Protein AF-A0AAD8WPD5-F1 (afdb_monomer)

pLDDT: mean 70.39, std 19.29, range [33.0, 92.38]

Nearest PDB structures (foldseek):
  6nu3-assembly1_A2  TM=3.431E-01  e=9.861E+00  Homo sapiens

Organism: Lolium multiflorum (NCBI:txid4521)

Secondary structure (DSSP, 8-state):
---PPPPPP----PPPPP--------SS-----TTS----S--TTSPPHHHHHHHHHHHHTT--PPP-S-HHHHHHHHHHHHHHHHHHHHHHHHHHHHHHHHHHHHH-PPP---GGGGGGGGGHHHHHHHHHSHHHHHHHHHHHHHHHH--S-----THHHHHHS-TT----

Structure (mmCIF, N/CA/C/O backbone):
data_AF-A0AAD8WPD5-F1
#
_entry.id   AF-A0AAD8WPD5-F1
#
loop_
_atom_site.group_PDB
_atom_site.id
_atom_site.type_symbol
_atom_site.label_atom_id
_atom_site.label_alt_id
_atom_site.label_comp_id
_atom_site.label_asym_id
_atom_site.label_entity_id
_atom_site.label_seq_id
_atom_site.pdbx_PDB_ins_code
_atom_site.Cartn_x
_atom_site.Cartn_y
_atom_site.Cartn_z
_atom_site.occupancy
_atom_site.B_iso_or_equiv
_atom_site.auth_seq_id
_atom_site.auth_comp_id
_atom_site.auth_asym_id
_atom_site.auth_atom_id
_atom_site.pdbx_PDB_model_num
ATOM 1 N N . MET A 1 1 ? -10.113 66.574 59.798 1.00 42.88 1 MET A N 1
ATOM 2 C CA . MET A 1 1 ? -9.757 66.533 58.365 1.00 42.88 1 MET A CA 1
ATOM 3 C C . MET A 1 1 ? -9.192 65.153 58.081 1.00 42.88 1 MET A C 1
ATOM 5 O O . MET A 1 1 ? -8.071 64.868 58.474 1.00 42.88 1 MET A O 1
ATOM 9 N N . VAL A 1 2 ? -10.027 64.256 57.555 1.00 46.50 2 VAL A N 1
ATOM 10 C CA . VAL A 1 2 ? -9.640 62.871 57.251 1.00 46.50 2 VAL A CA 1
ATOM 11 C C . VAL A 1 2 ? -8.909 62.904 55.913 1.00 46.50 2 VAL A C 1
ATOM 13 O O . VAL A 1 2 ? -9.495 63.306 54.915 1.00 46.50 2 VAL A O 1
ATOM 16 N N . MET A 1 3 ? -7.619 62.570 55.911 1.00 45.56 3 MET A N 1
ATOM 17 C CA . MET A 1 3 ? -6.831 62.484 54.683 1.00 45.56 3 MET A CA 1
ATOM 18 C C . MET A 1 3 ? -7.237 61.219 53.922 1.00 45.56 3 MET A C 1
ATOM 20 O O . MET A 1 3 ? -7.009 60.106 54.401 1.00 45.56 3 MET A O 1
ATOM 24 N N . GLU A 1 4 ? -7.857 61.390 52.755 1.00 53.31 4 GLU A N 1
ATOM 25 C CA . GLU A 1 4 ? -8.074 60.308 51.797 1.00 53.31 4 GLU A CA 1
ATOM 26 C C . GLU A 1 4 ? -6.720 59.761 51.335 1.00 53.31 4 GLU A C 1
ATOM 28 O O . GLU A 1 4 ? -5.868 60.484 50.816 1.00 53.31 4 GLU A O 1
ATOM 33 N N . LYS A 1 5 ? -6.509 58.462 51.555 1.00 57.09 5 LYS A N 1
ATOM 34 C CA . LYS A 1 5 ? -5.372 57.728 50.996 1.00 57.09 5 LYS A CA 1
ATOM 35 C C . LYS A 1 5 ? -5.563 57.610 49.476 1.00 57.09 5 LYS A C 1
ATOM 37 O O . LYS A 1 5 ? -6.640 57.183 49.060 1.00 57.09 5 LYS A O 1
ATOM 42 N N . PRO A 1 6 ? -4.550 57.904 48.643 1.00 53.97 6 PRO A N 1
ATOM 43 C CA . PRO A 1 6 ? -4.656 57.671 47.210 1.00 53.97 6 PRO A CA 1
ATOM 44 C C . PRO A 1 6 ? -4.665 56.166 46.908 1.00 53.97 6 PRO A C 1
ATOM 46 O O . PRO A 1 6 ? -3.885 55.395 47.472 1.00 53.97 6 PRO A O 1
ATOM 49 N N . ALA A 1 7 ? -5.567 55.757 46.016 1.00 56.47 7 ALA A N 1
ATOM 50 C CA . ALA A 1 7 ? -5.690 54.389 45.531 1.00 56.47 7 ALA A CA 1
ATOM 51 C C . ALA A 1 7 ? -4.426 53.956 44.766 1.00 56.47 7 ALA A C 1
ATOM 53 O O . ALA A 1 7 ? -3.930 54.678 43.899 1.00 56.47 7 ALA A O 1
ATOM 54 N N . ALA A 1 8 ? -3.916 52.764 45.079 1.00 59.97 8 ALA A N 1
ATOM 55 C CA . ALA A 1 8 ? -2.833 52.137 44.329 1.00 59.97 8 ALA A CA 1
ATOM 56 C C . ALA A 1 8 ? -3.320 51.718 42.923 1.00 59.97 8 ALA A C 1
ATOM 58 O O . ALA A 1 8 ? -4.464 51.272 42.791 1.00 59.97 8 ALA A O 1
ATOM 59 N N . PRO A 1 9 ? -2.487 51.823 41.871 1.00 51.59 9 PRO A N 1
ATOM 60 C CA . PRO A 1 9 ? -2.866 51.367 40.540 1.00 51.59 9 PRO A CA 1
ATOM 61 C C . PRO A 1 9 ? -2.987 49.838 40.503 1.00 51.59 9 PRO A C 1
ATOM 63 O O . PRO A 1 9 ? -2.079 49.113 40.911 1.00 51.59 9 PRO A O 1
ATO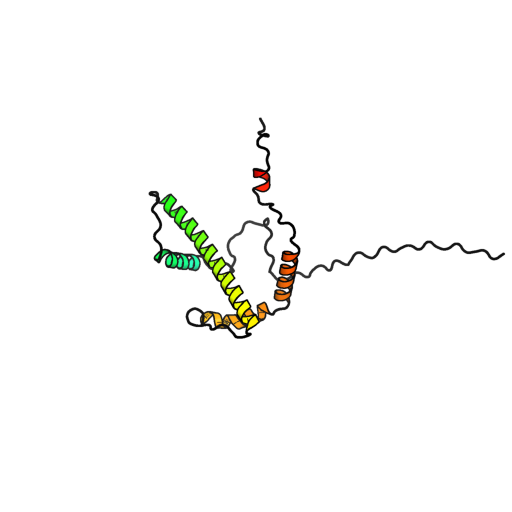M 66 N N . VAL A 1 10 ? -4.115 49.351 39.982 1.00 51.44 10 VAL A N 1
ATOM 67 C CA . VAL A 1 10 ? -4.348 47.932 39.689 1.00 51.44 10 VAL A CA 1
ATOM 68 C C . VAL A 1 10 ? -3.437 47.531 38.530 1.00 51.44 10 VAL A C 1
ATOM 70 O O . VAL A 1 10 ? -3.681 47.881 37.375 1.00 51.44 10 VAL A O 1
ATOM 73 N N . ILE A 1 11 ? -2.364 46.811 38.839 1.00 40.72 11 ILE A N 1
ATOM 74 C CA . ILE A 1 11 ? -1.512 46.170 37.839 1.00 40.72 11 ILE A CA 1
ATOM 75 C C . ILE A 1 11 ? -2.312 44.982 37.297 1.00 40.72 11 ILE A C 1
ATOM 77 O O . ILE A 1 11 ? -2.523 43.998 38.002 1.00 40.72 11 ILE A O 1
ATOM 81 N N . MET A 1 12 ? -2.802 45.077 36.058 1.00 44.06 12 MET A N 1
ATOM 82 C CA . MET A 1 12 ? -3.334 43.912 35.353 1.00 44.06 12 MET A CA 1
ATOM 83 C C . MET A 1 12 ? -2.166 42.976 35.051 1.00 44.06 12 MET A C 1
ATOM 85 O O . MET A 1 12 ? -1.414 43.195 34.099 1.00 44.06 12 MET A O 1
ATOM 89 N N . GLU A 1 13 ? -1.992 41.944 35.874 1.00 48.97 13 GLU A N 1
ATOM 90 C CA . GLU A 1 13 ? -1.100 40.845 35.537 1.00 48.97 13 GLU A CA 1
ATOM 91 C C . GLU A 1 13 ? -1.594 40.205 34.238 1.00 48.97 13 GLU A C 1
ATOM 93 O O . GLU A 1 13 ? -2.692 39.655 34.136 1.00 48.97 13 GLU A O 1
ATOM 98 N N . LYS A 1 14 ? -0.768 40.354 33.203 1.00 48.09 14 LYS A N 1
ATOM 99 C CA . LYS A 1 14 ? -0.915 39.705 31.905 1.00 48.09 14 LYS A CA 1
ATOM 100 C C . LYS A 1 14 ? -1.150 38.206 32.142 1.00 48.09 14 LYS A C 1
ATOM 102 O O . LYS A 1 14 ? -0.348 37.602 32.855 1.00 48.09 14 LYS A O 1
ATOM 107 N N . PRO A 1 15 ? -2.192 37.585 31.557 1.00 47.16 15 PRO A N 1
ATOM 108 C CA . PRO A 1 15 ? -2.414 36.161 31.748 1.00 47.16 15 PRO A CA 1
ATOM 109 C C . PRO A 1 15 ? -1.177 35.402 31.268 1.00 47.16 15 PRO A C 1
ATOM 111 O O . PRO A 1 15 ? -0.675 35.649 30.164 1.00 47.16 15 PRO A O 1
ATOM 114 N N . ALA A 1 16 ? -0.671 34.521 32.131 1.00 50.47 16 ALA A N 1
ATOM 115 C CA . ALA A 1 16 ? 0.449 33.649 31.832 1.00 50.47 16 ALA A CA 1
ATOM 116 C C . ALA A 1 16 ? 0.213 32.964 30.479 1.00 50.47 16 ALA A C 1
ATOM 118 O O . ALA A 1 16 ? -0.868 32.427 30.218 1.00 50.47 16 ALA A O 1
ATOM 119 N N . ALA A 1 17 ? 1.218 33.021 29.603 1.00 49.28 17 ALA A N 1
ATOM 120 C CA . ALA A 1 17 ? 1.191 32.283 28.350 1.00 49.28 17 ALA A CA 1
ATOM 121 C C . ALA A 1 17 ? 0.890 30.803 28.652 1.00 49.28 17 ALA A C 1
ATOM 123 O O . ALA A 1 17 ? 1.417 30.277 29.638 1.00 49.28 17 ALA A O 1
ATOM 124 N N . PRO A 1 18 ? 0.050 30.124 27.849 1.00 45.22 18 PRO A N 1
ATOM 125 C CA . PRO A 1 18 ? -0.231 28.718 28.078 1.00 45.22 18 PRO A CA 1
ATOM 126 C C . PRO A 1 18 ? 1.089 27.952 28.050 1.00 45.22 18 PRO A C 1
ATOM 128 O O . PRO A 1 18 ? 1.844 28.040 27.079 1.00 45.22 18 PRO A O 1
ATOM 131 N N . VAL A 1 19 ? 1.361 27.223 29.133 1.00 41.28 19 VAL A N 1
ATOM 132 C CA . VAL A 1 19 ? 2.474 26.281 29.228 1.00 41.28 19 VAL A CA 1
ATOM 133 C C . VAL A 1 19 ? 2.355 25.335 28.040 1.00 41.28 19 VAL A C 1
ATOM 135 O O . VAL A 1 19 ? 1.440 24.514 27.964 1.00 41.28 19 VAL A O 1
ATOM 138 N N . ILE A 1 20 ? 3.252 25.495 27.071 1.00 37.34 20 ILE A N 1
ATOM 139 C CA . ILE A 1 20 ? 3.371 24.588 25.941 1.00 37.34 20 ILE A CA 1
ATOM 140 C C . ILE A 1 20 ? 3.952 23.310 26.544 1.00 37.34 20 ILE A C 1
ATOM 142 O O . ILE A 1 20 ? 5.155 23.224 26.762 1.00 37.34 20 ILE A O 1
ATOM 146 N N . MET A 1 21 ? 3.093 22.350 26.899 1.00 37.69 21 MET A N 1
ATOM 147 C CA . MET A 1 21 ? 3.549 21.022 27.296 1.00 37.69 21 MET A CA 1
ATOM 148 C C . MET A 1 21 ? 4.369 20.461 26.137 1.00 37.69 21 MET A C 1
ATOM 150 O O . MET A 1 21 ? 3.827 20.188 25.060 1.00 37.69 21 MET A O 1
ATOM 154 N N . GLU A 1 22 ? 5.680 20.336 26.341 1.00 39.12 22 GLU A N 1
ATOM 155 C CA . GLU A 1 22 ? 6.542 19.614 25.424 1.00 39.12 22 GLU A CA 1
ATOM 156 C C . GLU A 1 22 ? 5.991 18.199 25.292 1.00 39.12 22 GLU A C 1
ATOM 158 O O . GLU A 1 22 ? 5.912 17.416 26.237 1.00 39.12 22 GLU A O 1
ATOM 163 N N . LYS A 1 23 ? 5.508 17.924 24.085 1.00 37.16 23 LYS A N 1
ATOM 164 C CA . LYS A 1 23 ? 4.926 16.654 23.693 1.00 37.16 23 LYS A CA 1
ATOM 165 C C . LYS A 1 23 ? 5.977 15.563 23.947 1.00 37.16 23 LYS A C 1
ATOM 167 O O . LYS A 1 23 ? 7.032 15.633 23.310 1.00 37.16 23 LYS A O 1
ATOM 172 N N . PRO A 1 24 ? 5.722 14.568 24.816 1.00 37.91 24 PRO A N 1
ATOM 173 C CA . PRO A 1 24 ? 6.673 13.486 25.024 1.00 37.91 24 PRO A CA 1
ATOM 174 C C . PRO A 1 24 ? 6.941 12.797 23.684 1.00 37.91 24 PRO A C 1
ATOM 176 O O . PRO A 1 24 ? 6.038 12.665 22.846 1.00 37.91 24 PRO A O 1
ATOM 179 N N . ALA A 1 25 ? 8.203 12.433 23.455 1.00 40.06 25 ALA A N 1
ATOM 180 C CA . ALA A 1 25 ? 8.652 11.807 22.222 1.00 40.06 25 ALA A CA 1
ATOM 181 C C . ALA A 1 25 ? 7.831 10.535 21.958 1.00 40.06 25 ALA A C 1
ATOM 183 O O . ALA A 1 25 ? 7.988 9.524 22.635 1.00 40.06 25 ALA A O 1
ATOM 184 N N . ALA A 1 26 ? 6.921 10.613 20.984 1.00 37.66 26 ALA A N 1
ATOM 185 C CA . ALA A 1 26 ? 6.137 9.469 20.543 1.00 37.66 26 ALA A CA 1
ATOM 186 C C . ALA A 1 26 ? 7.076 8.420 19.918 1.00 37.66 26 ALA A C 1
ATOM 188 O O . ALA A 1 26 ? 7.975 8.809 19.160 1.00 37.66 26 ALA A O 1
ATOM 189 N N . PRO A 1 27 ? 6.871 7.120 20.183 1.00 36.59 27 PRO A N 1
ATOM 190 C CA . PRO A 1 27 ? 7.657 6.073 19.554 1.00 36.59 27 PRO A CA 1
ATOM 191 C C . PRO A 1 27 ? 7.470 6.121 18.031 1.00 36.59 27 PRO A C 1
ATOM 193 O O . PRO A 1 27 ? 6.360 6.036 17.513 1.00 36.59 27 PRO A O 1
ATOM 196 N N . GLY A 1 28 ? 8.579 6.328 17.321 1.00 37.78 28 GLY A N 1
ATOM 197 C CA . GLY A 1 28 ? 8.871 5.715 16.022 1.00 37.78 28 GLY A CA 1
ATOM 198 C C . GLY A 1 28 ? 8.007 6.002 14.791 1.00 37.78 28 GLY A C 1
ATOM 199 O O . GLY A 1 28 ? 8.348 5.480 13.744 1.00 37.78 28 GLY A O 1
ATOM 200 N N . TRP A 1 29 ? 6.955 6.823 14.826 1.00 36.47 29 TRP A N 1
ATOM 201 C CA . TRP A 1 29 ? 6.122 7.075 13.631 1.00 36.47 29 TRP A CA 1
ATOM 202 C C . TRP A 1 29 ? 6.153 8.546 13.201 1.00 36.47 29 TRP A C 1
ATOM 204 O O . TRP A 1 29 ? 5.142 9.253 13.208 1.00 36.47 29 TRP A O 1
ATOM 214 N N . ARG A 1 30 ? 7.338 9.049 12.831 1.00 36.59 30 ARG A N 1
ATOM 215 C CA . ARG A 1 30 ? 7.459 10.319 12.098 1.00 36.59 30 ARG A CA 1
ATOM 216 C C . ARG A 1 30 ? 7.342 10.035 10.603 1.00 36.59 30 ARG A C 1
ATOM 218 O O . ARG A 1 30 ? 8.260 9.485 10.010 1.00 36.59 30 ARG A O 1
ATOM 225 N N . SER A 1 31 ? 6.263 10.488 9.967 1.00 39.25 31 SER A N 1
ATOM 226 C CA . SER A 1 31 ? 6.277 10.699 8.516 1.00 39.25 31 SER A CA 1
ATOM 227 C C . SER A 1 31 ? 7.366 11.733 8.206 1.00 39.25 31 SER A C 1
ATOM 229 O O . SER A 1 31 ? 7.233 12.902 8.581 1.00 39.25 31 SER A O 1
ATOM 231 N N . ARG A 1 32 ? 8.468 11.269 7.605 1.00 38.16 32 ARG A N 1
ATOM 232 C CA . ARG A 1 32 ? 9.667 12.045 7.253 1.00 38.16 32 ARG A CA 1
ATOM 233 C C . ARG A 1 32 ? 9.259 13.317 6.491 1.00 38.16 32 ARG A C 1
ATOM 235 O O . ARG A 1 32 ? 8.452 13.250 5.559 1.00 38.16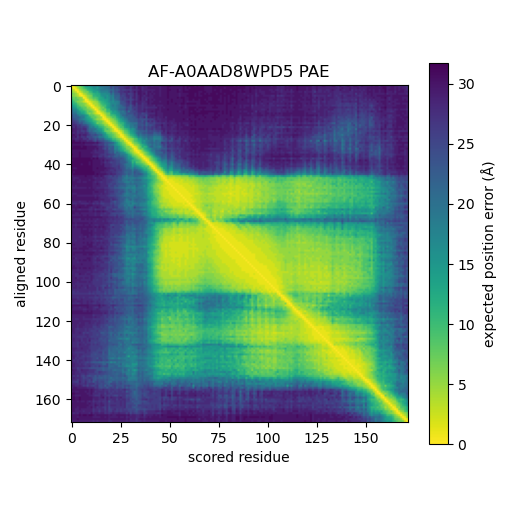 32 ARG A O 1
ATOM 242 N N . ARG A 1 33 ? 9.768 14.486 6.901 1.00 38.69 33 ARG A N 1
ATOM 243 C CA . ARG A 1 33 ? 9.660 15.697 6.070 1.00 38.69 33 ARG A CA 1
ATOM 244 C C . ARG A 1 33 ? 10.629 15.526 4.890 1.00 38.69 33 ARG A C 1
ATOM 246 O O . ARG A 1 33 ? 11.640 14.855 5.044 1.00 38.69 33 ARG A O 1
ATOM 253 N N . PRO A 1 34 ? 10.353 16.085 3.705 1.00 33.47 34 PRO A N 1
ATOM 254 C CA . PRO A 1 34 ? 11.293 15.994 2.597 1.00 33.47 34 PRO A CA 1
ATOM 255 C C . PRO A 1 34 ? 12.442 16.982 2.845 1.00 33.47 34 PRO A C 1
ATOM 257 O O . PRO A 1 34 ? 12.229 18.190 2.740 1.00 33.47 34 PRO A O 1
ATOM 260 N N . GLY A 1 35 ? 13.632 16.491 3.192 1.00 39.97 35 GLY A N 1
ATOM 261 C CA . GLY A 1 35 ? 14.830 17.333 3.309 1.00 39.97 35 GLY A CA 1
ATOM 262 C C . GLY A 1 35 ? 16.034 16.700 4.008 1.00 39.97 35 GLY A C 1
ATOM 263 O O . GLY A 1 35 ? 17.143 17.197 3.855 1.00 39.97 35 GLY A O 1
ATOM 264 N N . ASP A 1 36 ? 15.843 15.611 4.741 1.00 33.00 36 ASP A N 1
ATOM 265 C CA . ASP A 1 36 ? 16.877 14.973 5.550 1.00 33.00 36 ASP A CA 1
ATOM 266 C C . ASP A 1 36 ? 17.333 13.632 4.950 1.00 33.00 36 ASP A C 1
ATOM 268 O O . ASP A 1 36 ? 16.655 12.609 5.068 1.00 33.00 36 ASP A O 1
ATOM 272 N N . GLY A 1 37 ? 18.516 13.682 4.326 1.00 35.25 37 GLY A N 1
ATOM 273 C CA . GLY A 1 37 ? 19.470 12.576 4.205 1.00 35.25 37 GLY A CA 1
ATOM 274 C C . GLY A 1 37 ? 19.227 11.566 3.084 1.00 35.25 37 GLY A C 1
ATOM 275 O O . GLY A 1 37 ? 18.154 10.973 2.990 1.00 35.25 37 GLY A O 1
ATOM 276 N N . GLU A 1 38 ? 20.274 11.362 2.279 1.00 41.16 38 GLU A N 1
ATOM 277 C CA . GLU A 1 38 ? 20.508 10.212 1.395 1.00 41.16 38 GLU A CA 1
ATOM 278 C C . GLU A 1 38 ? 19.944 8.920 2.016 1.00 41.16 38 GLU A C 1
ATOM 280 O O . GLU A 1 38 ? 20.245 8.596 3.164 1.00 41.16 38 GLU A O 1
ATOM 285 N N . VAL A 1 39 ? 19.072 8.222 1.285 1.00 44.22 39 VAL A N 1
ATOM 286 C CA . VAL A 1 39 ? 18.420 6.990 1.744 1.00 44.22 39 VAL A CA 1
ATOM 287 C C . VAL A 1 39 ? 19.231 5.813 1.220 1.00 44.22 39 VAL A C 1
ATOM 289 O O . VAL A 1 39 ? 19.124 5.463 0.046 1.00 44.22 39 VAL A O 1
ATOM 292 N N . ASP A 1 40 ? 20.015 5.178 2.084 1.00 37.16 40 ASP A N 1
ATOM 293 C CA . ASP A 1 40 ? 20.386 3.786 1.887 1.00 37.16 40 ASP A CA 1
ATOM 294 C C . ASP A 1 40 ? 19.130 2.930 2.119 1.00 37.16 40 ASP A C 1
ATOM 296 O O . ASP A 1 40 ? 18.548 2.871 3.200 1.00 37.16 40 ASP A O 1
ATOM 300 N N . GLY A 1 41 ? 18.622 2.338 1.037 1.00 40.97 41 GLY A N 1
ATOM 301 C CA . GLY A 1 41 ? 17.365 1.589 1.004 1.00 40.97 41 GLY A CA 1
ATOM 302 C C . GLY A 1 41 ? 17.419 0.263 1.767 1.00 40.97 41 GLY A C 1
ATOM 303 O O . GLY A 1 41 ? 17.362 -0.797 1.153 1.00 40.97 41 GLY A O 1
ATOM 304 N N . SER A 1 42 ? 17.498 0.317 3.095 1.00 44.94 42 SER A N 1
ATOM 305 C CA . SER A 1 42 ? 17.278 -0.818 3.997 1.00 44.94 42 SER A CA 1
ATOM 306 C C . SER A 1 42 ? 16.201 -0.465 5.027 1.00 44.94 42 SER A C 1
ATOM 308 O O . SER A 1 42 ? 16.441 -0.312 6.218 1.00 44.94 42 SER A O 1
ATOM 310 N N . GLY A 1 43 ? 14.980 -0.252 4.533 1.00 39.59 43 GLY A N 1
ATOM 311 C CA . GLY A 1 43 ? 13.783 -0.197 5.366 1.00 39.59 43 GLY A CA 1
ATOM 312 C C . GLY A 1 43 ? 13.082 -1.549 5.316 1.00 39.59 43 GLY A C 1
ATOM 313 O O . GLY A 1 43 ? 12.508 -1.890 4.284 1.00 39.59 43 GLY A O 1
ATOM 314 N N . ASP A 1 44 ? 13.095 -2.294 6.420 1.00 44.38 44 ASP A N 1
ATOM 315 C CA . ASP A 1 44 ? 12.432 -3.603 6.567 1.00 44.38 44 ASP A CA 1
ATOM 316 C C . ASP A 1 44 ? 10.893 -3.557 6.376 1.00 44.38 44 ASP A C 1
ATOM 318 O O . ASP A 1 44 ? 10.225 -4.590 6.359 1.00 44.38 44 ASP A O 1
ATOM 322 N N . ASP A 1 45 ? 10.324 -2.363 6.167 1.00 49.56 45 ASP A N 1
ATOM 323 C CA . ASP A 1 45 ? 8.905 -2.109 5.895 1.00 49.56 45 ASP A CA 1
ATOM 324 C C . ASP A 1 45 ? 8.535 -2.118 4.394 1.00 49.56 45 ASP A C 1
ATOM 326 O O . ASP A 1 45 ? 7.357 -1.996 4.032 1.00 49.56 45 ASP A O 1
ATOM 330 N N . GLU A 1 46 ? 9.509 -2.254 3.488 1.00 60.34 46 GLU A N 1
ATOM 331 C CA . GLU A 1 46 ? 9.244 -2.390 2.056 1.00 60.34 46 GLU A CA 1
ATOM 332 C C . GLU A 1 46 ? 9.122 -3.863 1.654 1.00 60.34 46 GLU A C 1
ATOM 334 O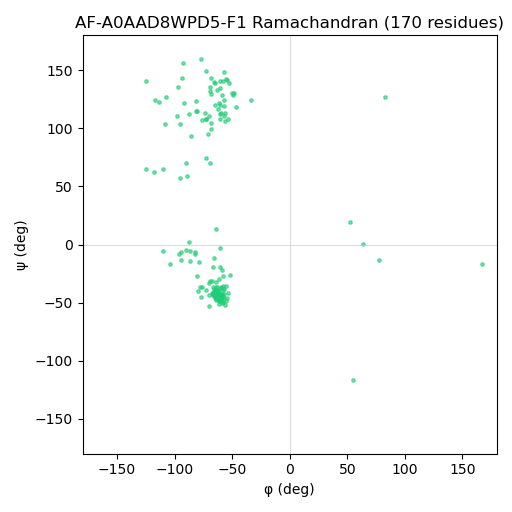 O . GLU A 1 46 ? 10.051 -4.654 1.796 1.00 60.34 46 GLU A O 1
ATOM 339 N N . VAL A 1 47 ? 7.970 -4.238 1.083 1.00 71.19 47 VAL A N 1
ATOM 340 C CA . VAL A 1 47 ? 7.784 -5.548 0.437 1.00 71.19 47 VAL A CA 1
ATOM 341 C C . VAL A 1 47 ? 8.983 -5.819 -0.473 1.00 71.19 47 VAL A C 1
ATOM 343 O O . VAL A 1 47 ? 9.218 -5.057 -1.411 1.00 71.19 47 VAL A O 1
ATOM 346 N N . ALA A 1 48 ? 9.737 -6.887 -0.198 1.00 84.44 48 ALA A N 1
ATOM 347 C CA . ALA A 1 48 ? 10.977 -7.159 -0.916 1.00 84.44 48 ALA A CA 1
ATOM 348 C C . ALA A 1 48 ? 10.741 -7.219 -2.432 1.00 84.44 48 ALA A C 1
ATOM 350 O O . ALA A 1 48 ? 9.738 -7.772 -2.899 1.00 84.44 48 ALA A O 1
ATOM 351 N N . ASP A 1 49 ? 11.691 -6.700 -3.211 1.00 83.19 49 ASP A N 1
ATOM 352 C CA . ASP A 1 49 ? 11.543 -6.573 -4.665 1.00 83.19 49 ASP A CA 1
ATOM 353 C C . ASP A 1 49 ? 11.270 -7.910 -5.364 1.00 83.19 49 ASP A C 1
ATOM 355 O O . ASP A 1 49 ? 10.558 -7.942 -6.365 1.00 83.19 49 ASP A O 1
ATOM 359 N N . ARG A 1 50 ? 11.716 -9.033 -4.784 1.00 86.94 50 ARG A N 1
ATOM 360 C CA . ARG A 1 50 ? 11.370 -10.389 -5.248 1.00 86.94 50 ARG A CA 1
ATOM 361 C C . ARG A 1 50 ? 9.856 -10.616 -5.359 1.00 86.94 50 ARG A C 1
ATOM 363 O O . ARG A 1 50 ? 9.382 -11.189 -6.337 1.00 86.94 50 ARG A O 1
ATOM 370 N N . TYR A 1 51 ? 9.087 -10.132 -4.385 1.00 86.38 51 TYR A N 1
ATOM 371 C CA . TYR A 1 51 ? 7.632 -10.264 -4.372 1.00 86.38 51 TYR A CA 1
ATOM 372 C C . TYR A 1 51 ? 6.981 -9.286 -5.349 1.00 86.38 51 TYR A C 1
ATOM 374 O O . TYR A 1 51 ? 6.022 -9.633 -6.027 1.00 86.38 51 TYR A O 1
ATOM 382 N N . LYS A 1 52 ? 7.532 -8.072 -5.480 1.00 88.00 52 LYS A N 1
ATOM 383 C CA . LYS A 1 52 ? 7.067 -7.097 -6.479 1.00 88.00 52 LYS A CA 1
ATOM 384 C C . LYS A 1 52 ? 7.285 -7.606 -7.910 1.00 88.00 52 LYS A C 1
ATOM 386 O O . LYS A 1 52 ? 6.464 -7.332 -8.778 1.00 88.00 52 LYS A O 1
ATOM 391 N N . ASN A 1 53 ? 8.386 -8.318 -8.154 1.00 89.38 53 ASN A N 1
ATOM 392 C CA . ASN A 1 53 ? 8.717 -8.891 -9.458 1.00 89.38 53 ASN A CA 1
ATOM 393 C C . ASN A 1 53 ? 7.780 -10.045 -9.806 1.00 89.38 53 ASN A C 1
ATOM 395 O O . ASN A 1 53 ? 7.121 -9.973 -10.831 1.00 89.38 53 ASN A O 1
ATOM 399 N N . THR A 1 54 ? 7.644 -11.028 -8.914 1.00 90.75 54 THR A N 1
ATOM 400 C CA . THR A 1 54 ? 6.742 -12.177 -9.119 1.00 90.75 54 THR A CA 1
ATOM 401 C C . THR A 1 54 ? 5.294 -11.743 -9.350 1.00 90.75 54 THR A C 1
ATOM 403 O O . THR A 1 54 ? 4.694 -12.145 -10.338 1.00 90.75 54 THR A O 1
ATOM 406 N N . LEU A 1 55 ? 4.768 -10.819 -8.536 1.00 88.88 55 LEU A N 1
ATOM 407 C CA . LEU A 1 55 ? 3.431 -10.245 -8.747 1.00 88.88 55 LEU A CA 1
ATOM 408 C C . LEU A 1 55 ? 3.283 -9.539 -10.101 1.00 88.88 55 LEU A C 1
ATOM 410 O O . LEU A 1 55 ? 2.210 -9.555 -10.702 1.00 88.88 55 LEU A O 1
ATOM 414 N N . PHE A 1 56 ? 4.337 -8.863 -10.559 1.00 90.94 56 PHE A N 1
ATOM 415 C CA . PHE A 1 56 ? 4.320 -8.194 -11.851 1.00 90.94 56 PHE A CA 1
ATOM 416 C C . PHE A 1 56 ? 4.394 -9.191 -13.010 1.00 90.94 56 PHE A C 1
ATOM 418 O O . PHE A 1 56 ? 3.697 -8.997 -14.000 1.00 90.94 56 PHE A O 1
ATOM 425 N N . ASP A 1 57 ? 5.193 -10.248 -12.892 1.00 91.50 57 ASP A N 1
ATOM 426 C CA . ASP A 1 57 ? 5.320 -11.280 -13.921 1.00 91.50 57 ASP A CA 1
ATOM 427 C C . ASP A 1 57 ? 4.016 -12.080 -14.068 1.00 91.50 57 ASP A C 1
ATOM 429 O O . ASP A 1 57 ? 3.542 -12.256 -15.191 1.00 91.50 57 ASP A O 1
ATOM 433 N N . ASP A 1 58 ? 3.369 -12.434 -12.951 1.00 91.75 58 ASP A N 1
ATOM 434 C CA . ASP A 1 58 ? 2.038 -13.055 -12.938 1.00 91.75 58 ASP A CA 1
ATOM 435 C C . ASP A 1 58 ? 0.986 -12.147 -13.591 1.00 91.75 58 ASP A C 1
ATOM 437 O O . ASP A 1 58 ? 0.174 -12.598 -14.397 1.00 91.75 58 ASP A O 1
ATOM 441 N N . LEU A 1 59 ? 1.015 -10.839 -13.295 1.00 90.75 59 LEU A N 1
ATOM 442 C CA . LEU A 1 59 ? 0.125 -9.877 -13.947 1.00 90.75 59 LEU A CA 1
ATOM 443 C C . LEU A 1 59 ? 0.379 -9.845 -15.458 1.00 90.75 59 LEU A C 1
ATOM 445 O O . LEU A 1 59 ? -0.563 -9.904 -16.247 1.00 90.75 59 LEU A O 1
ATOM 449 N N . MET A 1 60 ? 1.645 -9.742 -15.859 1.00 92.38 60 MET A N 1
ATOM 450 C CA . MET A 1 60 ? 2.045 -9.633 -17.258 1.00 92.38 60 MET A CA 1
ATOM 451 C C . MET A 1 60 ? 1.754 -10.896 -18.071 1.00 92.38 60 MET A C 1
ATOM 453 O O . MET A 1 60 ? 1.627 -10.781 -19.286 1.00 92.38 60 MET A O 1
ATOM 457 N N . ALA A 1 61 ? 1.564 -12.062 -17.446 1.00 92.06 61 ALA A N 1
ATOM 458 C CA . ALA A 1 61 ? 1.131 -13.282 -18.134 1.00 92.06 61 ALA A CA 1
ATOM 459 C C . ALA A 1 61 ? -0.222 -13.122 -18.859 1.00 92.06 61 ALA A C 1
ATOM 461 O O . ALA A 1 61 ? -0.513 -13.855 -19.803 1.00 92.06 61 ALA A O 1
ATOM 462 N N . HIS A 1 62 ? -1.037 -12.145 -18.452 1.00 90.69 62 HIS A N 1
ATOM 463 C CA . HIS A 1 62 ? -2.338 -11.855 -19.054 1.00 90.69 62 HIS A CA 1
ATOM 464 C C . HIS A 1 62 ? -2.314 -10.731 -20.103 1.00 90.69 62 HIS A C 1
ATOM 466 O O . HIS A 1 62 ? -3.332 -10.504 -20.758 1.00 90.69 62 HIS A O 1
ATOM 472 N N . PHE A 1 63 ? -1.195 -10.015 -20.269 1.00 90.00 63 PHE A N 1
ATOM 473 C CA . PHE A 1 63 ? -1.117 -8.828 -21.128 1.00 90.00 63 PHE A CA 1
ATOM 474 C C . PHE A 1 63 ? -0.014 -8.941 -22.178 1.00 90.00 63 PHE A C 1
ATOM 476 O O . PHE A 1 63 ? 1.110 -9.343 -21.892 1.00 90.00 63 PHE A O 1
ATOM 483 N N . THR A 1 64 ? -0.306 -8.470 -23.387 1.00 89.31 64 THR A N 1
ATOM 484 C CA . THR A 1 64 ? 0.676 -8.284 -24.459 1.00 89.31 64 THR A CA 1
ATOM 485 C C . THR A 1 64 ? 0.948 -6.790 -24.645 1.00 89.31 64 THR A C 1
ATOM 487 O O . THR A 1 64 ? 0.024 -5.986 -24.766 1.00 89.31 64 THR A O 1
ATOM 490 N N . LEU A 1 65 ? 2.224 -6.395 -24.603 1.00 87.50 65 LEU A N 1
ATOM 491 C CA . LEU A 1 65 ? 2.640 -5.004 -24.811 1.00 87.50 65 LEU A CA 1
ATOM 492 C C . LEU A 1 65 ? 3.000 -4.773 -26.285 1.00 87.50 65 LEU A C 1
ATOM 494 O O . LEU A 1 65 ? 3.584 -5.669 -26.896 1.00 87.50 65 LEU A O 1
ATOM 498 N N . PRO A 1 66 ? 2.695 -3.591 -26.851 1.00 87.81 66 PRO A N 1
ATOM 499 C CA . PRO A 1 66 ? 3.137 -3.241 -28.195 1.00 87.81 66 PRO A CA 1
ATOM 500 C C . PRO A 1 66 ? 4.664 -3.114 -28.239 1.00 87.81 66 PRO A C 1
ATOM 502 O O . PRO A 1 66 ? 5.265 -2.568 -27.309 1.00 87.81 66 PRO A O 1
ATOM 505 N N . ASP A 1 67 ? 5.254 -3.611 -29.325 1.00 87.69 67 ASP A N 1
ATOM 506 C CA . ASP A 1 67 ? 6.681 -3.494 -29.616 1.00 87.69 67 ASP A CA 1
ATOM 507 C C . ASP A 1 67 ? 6.978 -2.117 -30.227 1.00 87.69 67 ASP A C 1
ATOM 509 O O . ASP A 1 67 ? 6.379 -1.727 -31.231 1.00 87.69 67 ASP A O 1
ATOM 513 N N . LEU A 1 68 ? 7.884 -1.369 -29.599 1.00 81.50 68 LEU A N 1
ATOM 514 C CA . LEU A 1 68 ? 8.336 -0.053 -30.051 1.00 81.50 68 LEU A CA 1
ATOM 515 C C . LEU A 1 68 ? 9.520 -0.145 -31.032 1.00 81.50 68 LEU A C 1
ATOM 517 O O . LEU A 1 68 ? 10.042 0.880 -31.459 1.00 81.50 68 LEU A O 1
ATOM 521 N N . GLY A 1 69 ? 9.971 -1.351 -31.393 1.00 78.06 69 GLY A N 1
ATOM 522 C CA . GLY A 1 69 ? 11.045 -1.588 -32.366 1.00 78.06 69 GLY A CA 1
ATOM 523 C C . GLY A 1 69 ? 12.463 -1.359 -31.827 1.00 78.06 69 GLY A C 1
ATOM 524 O O . GLY A 1 69 ? 13.432 -1.795 -32.444 1.00 78.06 69 GLY A O 1
ATOM 525 N N . SER A 1 70 ? 12.603 -0.722 -30.661 1.00 83.62 70 SER A N 1
ATOM 526 C CA . SER A 1 70 ? 13.861 -0.557 -29.930 1.00 83.62 70 SER A CA 1
ATOM 527 C C . SER A 1 70 ? 13.790 -1.259 -28.576 1.00 83.62 70 SER A C 1
ATOM 529 O O . SER A 1 70 ? 12.952 -0.931 -27.732 1.00 83.62 70 SER A O 1
ATOM 531 N N . GLU A 1 71 ? 14.733 -2.169 -28.320 1.00 80.94 71 GLU A N 1
ATOM 532 C CA . GLU A 1 71 ? 14.842 -2.905 -27.049 1.00 80.94 71 GLU A CA 1
ATOM 533 C C . GLU A 1 71 ? 14.932 -1.957 -25.836 1.00 80.94 71 GLU A C 1
ATOM 535 O O . GLU A 1 71 ? 14.344 -2.198 -24.779 1.00 80.94 71 GLU A O 1
ATOM 540 N N . SER A 1 72 ? 15.606 -0.810 -26.001 1.00 83.81 72 SER A N 1
ATOM 541 C CA . SER A 1 72 ? 15.725 0.210 -24.951 1.00 83.81 72 SER A CA 1
ATOM 542 C C . SER A 1 72 ? 14.379 0.850 -24.603 1.00 83.81 72 SER A C 1
ATOM 544 O O . SER A 1 72 ? 14.104 1.146 -23.438 1.00 83.81 72 SER A O 1
ATOM 546 N N . GLU A 1 73 ? 13.530 1.082 -25.601 1.00 85.38 73 GLU A N 1
ATOM 547 C CA . GLU A 1 73 ? 12.228 1.718 -25.411 1.00 85.38 73 GLU A CA 1
ATOM 548 C C . GLU A 1 73 ? 11.210 0.731 -24.841 1.00 85.38 73 GLU A C 1
ATOM 550 O O . GLU A 1 73 ? 10.471 1.082 -23.918 1.00 85.38 73 GLU A O 1
ATOM 555 N N . ASN A 1 74 ? 11.272 -0.532 -25.267 1.00 84.94 74 ASN A N 1
ATOM 556 C CA . ASN A 1 74 ? 10.490 -1.626 -24.695 1.00 84.94 74 ASN A CA 1
ATOM 557 C C . ASN A 1 74 ? 10.788 -1.824 -23.201 1.00 84.94 74 ASN A C 1
ATOM 559 O O . ASN A 1 74 ? 9.866 -1.924 -22.383 1.00 84.94 74 ASN A O 1
ATOM 563 N N . ALA A 1 75 ? 12.067 -1.799 -22.809 1.00 86.25 75 ALA A N 1
ATOM 564 C CA . ALA A 1 75 ? 12.467 -1.889 -21.406 1.00 86.25 75 ALA A CA 1
ATOM 565 C C . ALA A 1 75 ? 11.942 -0.703 -20.575 1.00 86.25 75 ALA A C 1
ATOM 567 O O . ALA A 1 75 ? 11.416 -0.893 -19.471 1.00 86.25 75 ALA A O 1
ATOM 568 N N . LYS A 1 76 ? 12.014 0.524 -21.114 1.00 88.44 76 LYS A N 1
ATOM 569 C CA . LYS A 1 76 ? 11.455 1.727 -20.468 1.00 88.44 76 LYS A CA 1
ATOM 570 C C . LYS A 1 76 ? 9.937 1.631 -20.320 1.00 88.44 76 LYS A C 1
ATOM 572 O O . LYS A 1 76 ? 9.419 1.914 -19.238 1.00 88.44 76 LYS A O 1
ATOM 577 N N . GLN A 1 77 ? 9.229 1.188 -21.359 1.00 88.38 77 GLN A N 1
ATOM 578 C CA . GLN A 1 77 ? 7.784 0.967 -21.313 1.00 88.38 77 GLN A CA 1
ATOM 579 C C . GLN A 1 77 ? 7.426 -0.054 -20.229 1.00 88.38 77 GLN A C 1
ATOM 581 O O . GLN A 1 77 ? 6.581 0.225 -19.379 1.00 88.38 77 GLN A O 1
ATOM 586 N N . ARG A 1 78 ? 8.116 -1.199 -20.183 1.00 89.19 78 ARG A N 1
ATOM 587 C CA . ARG A 1 78 ? 7.878 -2.238 -19.169 1.00 89.19 78 ARG A CA 1
ATOM 588 C C . ARG A 1 78 ? 8.128 -1.724 -17.749 1.00 89.19 78 ARG A C 1
ATOM 590 O O . ARG A 1 78 ? 7.338 -2.013 -16.852 1.00 89.19 78 ARG A O 1
ATOM 597 N N . ALA A 1 79 ? 9.164 -0.912 -17.537 1.00 90.06 79 ALA A N 1
ATOM 598 C CA . ALA A 1 79 ? 9.442 -0.297 -16.238 1.00 90.06 79 ALA A CA 1
ATOM 599 C C . ALA A 1 79 ? 8.349 0.701 -15.807 1.00 90.06 79 ALA A C 1
ATOM 601 O O . ALA A 1 79 ? 7.936 0.709 -14.642 1.00 90.06 79 ALA A O 1
ATOM 602 N N . LEU A 1 80 ? 7.838 1.512 -16.739 1.00 90.75 80 LEU A N 1
ATOM 603 C CA . LEU A 1 80 ? 6.726 2.433 -16.483 1.00 90.75 80 LEU A CA 1
ATOM 604 C C . LEU A 1 80 ? 5.436 1.680 -16.139 1.00 90.75 80 LEU A C 1
ATOM 606 O O . LEU A 1 80 ? 4.781 2.009 -15.146 1.00 90.75 80 LEU A O 1
ATOM 610 N N . VAL A 1 81 ? 5.111 0.640 -16.912 1.00 91.25 81 VAL A N 1
ATOM 611 C CA . VAL A 1 81 ? 3.948 -0.227 -16.675 1.00 91.25 81 VAL A CA 1
ATOM 612 C C . VAL A 1 81 ? 4.056 -0.892 -15.306 1.00 91.25 81 VAL A C 1
ATOM 614 O O . VAL A 1 81 ? 3.111 -0.822 -14.525 1.00 91.25 81 VAL A O 1
ATOM 617 N N . LYS A 1 82 ? 5.226 -1.434 -14.950 1.00 90.44 82 LYS A N 1
ATOM 618 C CA . LYS A 1 82 ? 5.480 -2.026 -13.631 1.00 90.44 82 LYS A CA 1
ATOM 619 C C . LYS A 1 82 ? 5.245 -1.044 -12.492 1.00 90.44 82 LYS A C 1
ATOM 621 O O . LYS A 1 82 ? 4.526 -1.352 -11.542 1.00 90.44 82 LYS A O 1
ATOM 626 N N . LYS A 1 83 ? 5.808 0.162 -12.591 1.00 89.88 83 LYS A N 1
ATOM 627 C CA . LYS A 1 83 ? 5.624 1.208 -11.577 1.00 89.88 83 LYS A CA 1
ATOM 628 C C . LYS A 1 83 ? 4.146 1.564 -11.404 1.00 89.88 83 LYS A C 1
ATOM 630 O O . LYS A 1 83 ? 3.675 1.726 -10.277 1.00 89.88 83 LYS A O 1
ATOM 635 N N . TRP A 1 84 ? 3.414 1.689 -12.508 1.00 92.19 84 TRP A N 1
ATOM 636 C CA . TRP A 1 84 ? 1.996 2.027 -12.478 1.00 92.19 84 TRP A CA 1
ATOM 637 C C . TRP A 1 84 ? 1.133 0.884 -11.932 1.00 92.19 84 TRP A C 1
ATOM 639 O O . TRP A 1 84 ? 0.283 1.123 -11.074 1.00 92.19 84 TRP A O 1
ATOM 649 N N . ALA A 1 85 ? 1.400 -0.353 -12.353 1.00 91.50 85 ALA A N 1
ATOM 650 C CA . ALA A 1 85 ? 0.714 -1.550 -11.884 1.00 91.50 85 ALA A CA 1
ATOM 651 C C . ALA A 1 85 ? 0.865 -1.725 -10.368 1.00 91.50 85 ALA A C 1
ATOM 653 O O . ALA A 1 85 ? -0.135 -1.830 -9.660 1.00 91.50 85 ALA A O 1
ATOM 654 N N . LEU A 1 86 ? 2.093 -1.646 -9.843 1.00 90.06 86 LEU A N 1
ATOM 655 C CA . LEU A 1 86 ? 2.348 -1.754 -8.402 1.00 90.06 86 LEU A CA 1
ATOM 656 C C . LEU A 1 86 ? 1.666 -0.631 -7.612 1.00 90.06 86 LEU A C 1
ATOM 658 O O . LEU A 1 86 ? 1.073 -0.878 -6.560 1.00 90.06 86 LEU A O 1
ATOM 662 N N . LYS A 1 87 ? 1.675 0.602 -8.138 1.00 89.56 87 LYS A N 1
ATOM 663 C CA . LYS A 1 87 ? 0.938 1.720 -7.535 1.00 89.56 87 LYS A CA 1
ATOM 664 C C . LYS A 1 87 ? -0.560 1.413 -7.455 1.00 89.56 87 LYS A C 1
ATOM 666 O O . LYS A 1 87 ? -1.169 1.619 -6.405 1.00 89.56 87 LYS A O 1
ATOM 671 N N . LYS A 1 88 ? -1.149 0.905 -8.540 1.00 91.88 88 LYS A N 1
ATOM 672 C CA . LYS A 1 88 ? -2.575 0.562 -8.602 1.00 91.88 88 LYS A CA 1
ATOM 673 C C . LYS A 1 88 ? -2.940 -0.591 -7.676 1.00 91.88 88 LYS A C 1
ATOM 675 O O . LYS A 1 88 ? -3.934 -0.481 -6.963 1.00 91.88 88 LYS A O 1
ATOM 680 N N . MET A 1 89 ? -2.116 -1.633 -7.599 1.00 88.81 89 MET A N 1
ATOM 681 C CA . MET A 1 89 ? -2.294 -2.710 -6.620 1.00 88.81 89 MET A CA 1
ATOM 682 C C . MET A 1 89 ? -2.272 -2.172 -5.184 1.00 88.81 89 MET A C 1
ATOM 684 O O . MET A 1 89 ? -3.132 -2.526 -4.378 1.00 88.81 89 MET A O 1
ATOM 688 N N . GLY A 1 90 ? -1.353 -1.252 -4.873 1.00 89.06 90 GLY A N 1
ATOM 689 C CA . GLY A 1 90 ? -1.303 -0.588 -3.570 1.00 89.06 90 GLY A CA 1
ATOM 690 C C . GLY A 1 90 ? -2.562 0.233 -3.258 1.00 89.06 90 GLY A C 1
ATOM 691 O O . GLY A 1 90 ? -3.077 0.181 -2.140 1.00 89.06 90 GLY A O 1
ATOM 692 N N . GLU A 1 91 ? -3.096 0.971 -4.236 1.00 89.19 91 GLU A N 1
ATOM 693 C CA . GLU A 1 91 ? -4.363 1.708 -4.106 1.00 89.19 91 GLU A CA 1
ATOM 694 C C . GLU A 1 91 ? -5.546 0.763 -3.833 1.00 89.19 91 GLU A C 1
ATOM 696 O O . GLU A 1 91 ? -6.302 0.989 -2.882 1.00 89.19 91 GLU A O 1
ATOM 701 N N . LEU A 1 92 ? -5.666 -0.322 -4.605 1.00 90.50 92 LEU A N 1
ATOM 702 C CA . LEU A 1 92 ? -6.715 -1.333 -4.440 1.00 90.50 92 LEU A CA 1
ATOM 703 C C . LEU A 1 92 ? -6.630 -2.025 -3.078 1.00 90.50 92 LEU A C 1
ATOM 705 O O . LEU A 1 92 ? -7.640 -2.151 -2.386 1.00 90.50 92 LEU A O 1
ATOM 709 N N . PHE A 1 93 ? -5.428 -2.400 -2.641 1.00 87.19 93 PHE A N 1
ATOM 710 C CA . PHE A 1 93 ? -5.223 -3.030 -1.339 1.00 87.19 93 PHE A CA 1
ATOM 711 C C . PHE A 1 93 ? -5.602 -2.100 -0.177 1.00 87.19 93 PHE A C 1
ATOM 713 O O . PHE A 1 93 ? -6.229 -2.518 0.798 1.00 87.19 93 PHE A O 1
ATOM 720 N N . ARG A 1 94 ? -5.284 -0.803 -0.278 1.00 87.06 94 ARG A N 1
ATOM 721 C CA . ARG A 1 94 ? -5.710 0.198 0.716 1.00 87.06 94 ARG A CA 1
ATOM 722 C C . ARG A 1 94 ? -7.229 0.353 0.749 1.00 87.06 94 ARG A C 1
ATOM 724 O O . ARG A 1 94 ? -7.803 0.396 1.836 1.00 87.06 94 ARG A O 1
ATOM 731 N N . ALA A 1 95 ? -7.871 0.426 -0.415 1.00 88.56 95 ALA A N 1
ATOM 732 C CA . ALA A 1 95 ? -9.325 0.518 -0.517 1.00 88.56 95 ALA A CA 1
ATOM 733 C C . ALA A 1 95 ? -10.010 -0.722 0.077 1.00 88.56 95 ALA A C 1
ATOM 735 O O . ALA A 1 95 ? -10.954 -0.584 0.857 1.00 88.56 95 ALA A O 1
ATOM 736 N N . TYR A 1 96 ? -9.478 -1.912 -0.211 1.00 87.69 96 TYR A N 1
ATOM 737 C CA . TYR A 1 96 ? -9.931 -3.173 0.369 1.00 87.69 96 TYR A CA 1
ATOM 738 C C . TYR A 1 96 ? -9.891 -3.141 1.903 1.00 87.69 96 TYR A C 1
ATOM 740 O O . TYR A 1 96 ? -10.924 -3.344 2.537 1.00 87.69 96 TYR A O 1
ATOM 748 N N . LYS A 1 97 ? -8.752 -2.776 2.513 1.00 85.56 97 LYS A N 1
ATOM 749 C CA . LYS A 1 97 ? -8.633 -2.661 3.982 1.00 85.56 97 LYS A CA 1
ATOM 750 C C . LYS A 1 97 ? -9.628 -1.667 4.588 1.00 85.56 97 LYS A C 1
ATOM 752 O O . LYS A 1 97 ? -10.178 -1.915 5.659 1.00 85.56 97 LYS A O 1
ATOM 757 N N . ASN A 1 98 ? -9.869 -0.541 3.915 1.00 86.69 98 ASN A N 1
ATOM 758 C CA . ASN A 1 98 ? -10.835 0.454 4.381 1.00 86.69 98 ASN A CA 1
ATOM 759 C C . ASN A 1 98 ? -12.271 -0.084 4.345 1.00 86.69 98 ASN A C 1
ATOM 761 O O . ASN A 1 98 ? -13.009 0.111 5.309 1.00 86.69 98 ASN A O 1
ATOM 765 N N . ARG A 1 99 ? -12.652 -0.779 3.264 1.00 87.56 99 ARG A N 1
ATOM 766 C CA . ARG A 1 99 ? -13.955 -1.449 3.150 1.00 87.56 99 ARG A CA 1
ATOM 767 C C . ARG A 1 99 ? -14.112 -2.513 4.232 1.00 87.56 99 ARG A C 1
ATOM 769 O O . ARG A 1 99 ? -15.124 -2.515 4.919 1.00 87.56 99 ARG A O 1
ATOM 776 N N . LEU A 1 100 ? -13.088 -3.344 4.426 1.00 86.19 100 LEU A N 1
ATOM 777 C CA . LEU A 1 100 ? -13.060 -4.398 5.438 1.00 86.19 100 LEU A CA 1
ATOM 778 C C . LEU A 1 100 ? -13.337 -3.841 6.842 1.00 86.19 100 LEU A C 1
ATOM 780 O O . LEU A 1 100 ? -14.215 -4.322 7.552 1.00 86.19 100 LEU A O 1
ATOM 784 N N . TRP A 1 101 ? -12.639 -2.764 7.212 1.00 85.56 101 TRP A N 1
ATOM 785 C CA . TRP A 1 101 ? -12.842 -2.088 8.493 1.00 85.56 101 TRP A CA 1
ATOM 786 C C . TRP A 1 101 ? -14.219 -1.419 8.607 1.00 85.56 101 TRP A C 1
ATOM 788 O O . TRP A 1 101 ? -14.810 -1.398 9.685 1.00 85.56 101 TRP A O 1
ATOM 798 N N . ALA A 1 102 ? -14.745 -0.854 7.517 1.00 85.88 102 ALA A N 1
ATOM 799 C CA . ALA A 1 102 ? -16.077 -0.256 7.510 1.00 85.88 102 ALA A CA 1
ATOM 800 C C . ALA A 1 102 ? -17.173 -1.306 7.749 1.00 85.88 102 ALA A C 1
ATOM 802 O O . ALA A 1 102 ? -18.034 -1.082 8.597 1.00 85.88 102 ALA A O 1
ATOM 803 N N . THR A 1 103 ? -17.095 -2.454 7.069 1.00 85.38 103 THR A N 1
ATOM 804 C CA . THR A 1 103 ? -18.011 -3.586 7.267 1.00 85.38 103 THR A CA 1
ATOM 805 C C . THR A 1 103 ? -17.911 -4.135 8.690 1.00 85.38 103 THR A C 1
ATOM 807 O O . THR A 1 103 ? -18.933 -4.271 9.358 1.00 85.38 103 THR A O 1
ATOM 810 N N . TYR A 1 104 ? -16.692 -4.345 9.207 1.00 85.69 104 TYR A N 1
ATOM 811 C CA . TYR A 1 104 ? -16.497 -4.800 10.587 1.00 85.69 104 TYR A CA 1
ATOM 812 C C . TYR A 1 104 ? -17.118 -3.843 11.612 1.00 85.69 104 TYR A C 1
ATOM 814 O O . TYR A 1 104 ? -17.810 -4.284 12.520 1.00 85.69 104 TYR A O 1
ATOM 822 N N . LYS A 1 105 ? -16.948 -2.524 11.465 1.00 83.44 105 LYS A N 1
ATOM 823 C CA . LYS A 1 105 ? -17.568 -1.559 12.391 1.00 83.44 105 LYS A CA 1
ATOM 824 C C . LYS A 1 105 ? -19.097 -1.576 12.362 1.00 83.44 105 LYS A C 1
ATOM 826 O O . LYS A 1 105 ? -19.707 -1.270 13.382 1.00 83.44 105 LYS A O 1
ATOM 831 N N . ALA A 1 106 ? -19.700 -1.865 11.209 1.00 84.19 106 ALA A N 1
ATOM 832 C CA . ALA A 1 106 ? -21.150 -1.888 11.057 1.00 84.19 106 ALA A CA 1
ATOM 833 C C . ALA A 1 106 ? -21.767 -3.160 11.658 1.00 84.19 106 ALA A C 1
ATOM 835 O O . ALA A 1 106 ? -22.758 -3.083 12.376 1.00 84.19 106 ALA A O 1
ATOM 836 N N . GLU A 1 107 ? -21.165 -4.320 11.389 1.00 83.00 107 GLU A N 1
ATOM 837 C CA . GLU A 1 107 ? -21.751 -5.624 11.725 1.00 83.00 107 GLU A CA 1
ATOM 838 C C . GLU A 1 107 ? -21.112 -6.288 12.956 1.00 83.00 107 GLU A C 1
ATOM 840 O O . GLU A 1 107 ? -21.690 -7.219 13.514 1.00 83.00 107 GLU A O 1
ATOM 845 N N . LYS A 1 108 ? -19.922 -5.833 13.379 1.00 79.19 108 LYS A N 1
ATOM 846 C CA . LYS A 1 108 ? -19.043 -6.438 14.406 1.00 79.19 108 LYS A CA 1
ATOM 847 C C . LYS A 1 108 ? -18.722 -7.919 14.188 1.00 79.19 108 LYS A C 1
ATOM 849 O O . LYS A 1 108 ? -18.298 -8.609 15.111 1.00 79.19 108 LYS A O 1
ATOM 854 N N . LYS A 1 109 ? -18.903 -8.413 12.964 1.00 75.94 109 LYS A N 1
ATOM 855 C CA . LYS A 1 109 ? -18.563 -9.782 12.579 1.00 75.94 109 LYS A CA 1
ATOM 856 C C . LYS A 1 109 ? -17.190 -9.806 11.913 1.00 75.94 109 LYS A C 1
ATOM 858 O O . LYS A 1 109 ? -16.924 -8.931 11.081 1.00 75.94 109 LYS A O 1
ATOM 863 N N . PRO A 1 110 ? -16.317 -10.768 12.259 1.00 72.56 110 PRO A N 1
ATOM 864 C CA . PRO A 1 110 ? -15.062 -10.938 11.550 1.00 72.56 110 PRO A CA 1
ATOM 865 C C . PRO A 1 110 ? -15.349 -11.252 10.071 1.00 72.56 110 PRO A C 1
ATOM 867 O O . PRO A 1 110 ? -16.310 -11.967 9.772 1.00 72.56 110 PRO A O 1
ATOM 870 N N . PRO A 1 111 ? -14.557 -10.704 9.137 1.00 75.19 111 PRO A N 1
ATOM 871 C CA . PRO A 1 111 ? -14.634 -11.082 7.734 1.00 75.19 111 PRO A CA 1
ATOM 872 C C . PRO A 1 111 ? -14.413 -12.586 7.556 1.00 75.19 111 PRO A C 1
ATOM 874 O O . PRO A 1 111 ? -13.652 -13.198 8.299 1.00 75.19 111 PRO A O 1
ATOM 877 N N . VAL A 1 112 ? -15.044 -13.175 6.543 1.00 75.94 112 VAL A N 1
ATOM 878 C CA . VAL A 1 112 ? -14.804 -14.577 6.184 1.00 75.94 112 VAL A CA 1
ATOM 879 C C . VAL A 1 112 ? -13.424 -14.683 5.523 1.00 75.94 112 VAL A C 1
ATOM 881 O O . VAL A 1 112 ? -13.224 -14.206 4.404 1.00 75.94 112 VAL A O 1
ATOM 884 N N . PHE A 1 113 ? -12.456 -15.265 6.232 1.00 75.69 113 PHE A N 1
ATOM 885 C CA . PHE A 1 113 ? -11.077 -15.445 5.767 1.00 75.69 113 PHE A CA 1
ATOM 886 C C . PHE A 1 113 ? -10.907 -16.780 5.029 1.00 75.69 113 PHE A C 1
ATOM 888 O O . PHE A 1 113 ? -10.266 -17.707 5.512 1.00 75.69 113 PHE A O 1
ATOM 895 N N . GLU A 1 114 ? -11.484 -16.893 3.834 1.00 77.38 114 GLU A N 1
ATOM 896 C CA . GLU A 1 114 ? -11.382 -18.110 3.018 1.00 77.38 114 GLU A CA 1
ATOM 897 C C . GLU A 1 114 ? -10.205 -18.083 2.025 1.00 77.38 114 GLU A C 1
ATOM 899 O O . GLU A 1 114 ? -9.735 -17.028 1.581 1.00 77.38 114 GLU A O 1
ATOM 904 N N . ASN A 1 115 ? -9.748 -19.276 1.629 1.00 77.06 115 ASN A N 1
ATOM 905 C CA . ASN A 1 115 ? -8.748 -19.502 0.580 1.00 77.06 115 ASN A CA 1
ATOM 906 C C . ASN A 1 115 ? -7.436 -18.728 0.818 1.00 77.06 115 ASN A C 1
ATOM 908 O O . ASN A 1 115 ? -6.734 -18.938 1.808 1.00 77.06 115 ASN A O 1
ATOM 912 N N . TYR A 1 116 ? -7.105 -17.806 -0.091 1.00 69.25 116 TYR A N 1
ATOM 913 C CA . TYR A 1 116 ? -5.897 -16.981 -0.056 1.00 69.25 116 TYR A CA 1
ATOM 914 C C . TYR A 1 116 ? -5.805 -16.090 1.196 1.00 69.25 116 TYR A C 1
ATOM 916 O O . TYR A 1 116 ? -4.717 -15.641 1.561 1.00 69.25 116 TYR A O 1
ATOM 924 N N . LEU A 1 117 ? -6.933 -15.848 1.874 1.00 73.31 117 LEU A N 1
ATOM 925 C CA . LEU A 1 117 ? -7.008 -14.999 3.056 1.00 73.31 117 LEU A CA 1
ATOM 926 C C . LEU A 1 117 ? -6.891 -15.756 4.381 1.00 73.31 117 LEU A C 1
ATOM 928 O O . LEU A 1 117 ? -6.746 -15.110 5.414 1.00 73.31 117 LEU A O 1
ATOM 932 N N . SER A 1 118 ? -6.869 -17.093 4.374 1.00 75.88 118 SER A N 1
ATOM 933 C CA . SER A 1 118 ? -6.759 -17.887 5.609 1.00 75.88 118 SER A CA 1
ATOM 934 C C . SER A 1 118 ? -5.497 -17.532 6.407 1.00 75.88 118 SER A C 1
ATOM 936 O O . SER A 1 118 ? -5.531 -17.344 7.619 1.00 75.88 118 SER A O 1
ATOM 938 N N . LYS A 1 119 ? -4.378 -17.275 5.715 1.00 77.94 119 LYS A N 1
ATOM 939 C CA . LYS A 1 119 ? -3.143 -16.805 6.359 1.00 77.94 119 LYS A CA 1
ATOM 940 C C . LYS A 1 119 ? -3.261 -15.416 6.981 1.00 77.94 119 LYS A C 1
ATOM 942 O O . LYS A 1 119 ? -2.342 -15.021 7.669 1.00 77.94 119 LYS A O 1
ATOM 947 N N . GLN A 1 120 ? -4.300 -14.632 6.729 1.00 77.00 120 GLN A N 1
ATOM 948 C CA . GLN A 1 120 ? -4.440 -13.290 7.307 1.00 77.00 120 GLN A CA 1
ATOM 949 C C . GLN A 1 120 ? -5.278 -13.292 8.585 1.00 77.00 120 GLN A C 1
ATOM 951 O O . GLN A 1 120 ? -5.222 -12.317 9.329 1.00 77.00 120 GLN A O 1
ATOM 956 N N . GLU A 1 121 ? -5.981 -14.391 8.867 1.00 78.69 121 GLU A N 1
ATOM 957 C CA . GLU A 1 121 ? -6.814 -14.554 10.057 1.00 78.69 121 GLU A CA 1
ATOM 958 C C . GLU A 1 121 ? -6.012 -14.350 11.351 1.00 78.69 121 GLU A C 1
ATOM 960 O O . GLU A 1 121 ? -6.446 -13.607 12.226 1.00 78.69 121 GLU A O 1
ATOM 965 N N . HIS A 1 122 ? -4.788 -14.889 11.441 1.00 80.56 122 HIS A N 1
ATOM 966 C CA . HIS A 1 122 ? -3.944 -14.718 12.635 1.00 80.56 122 HIS A CA 1
ATOM 967 C C . HIS A 1 122 ? -3.583 -13.254 12.934 1.00 80.56 122 HIS A C 1
ATOM 969 O O . HIS A 1 122 ? -3.416 -12.883 14.091 1.00 80.56 122 HIS A O 1
ATOM 975 N N . ASN A 1 123 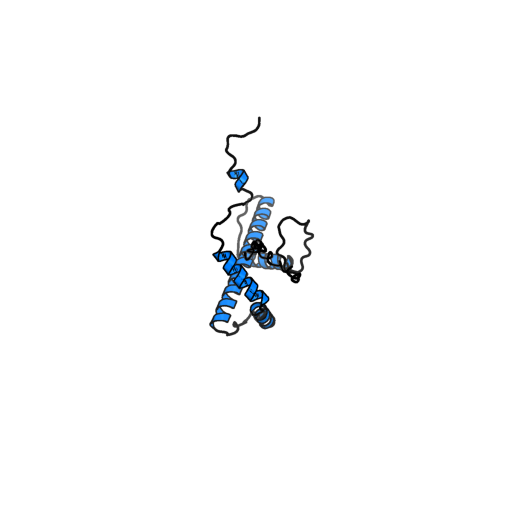? -3.494 -12.407 11.904 1.00 82.25 123 ASN A N 1
ATOM 976 C CA . ASN A 1 123 ? -3.193 -10.983 12.066 1.00 82.25 123 ASN A CA 1
ATOM 977 C C . ASN A 1 123 ? -4.437 -10.160 12.422 1.00 82.25 123 ASN A C 1
ATOM 979 O O . ASN A 1 123 ? -4.330 -8.962 12.693 1.00 82.25 123 ASN A O 1
ATOM 983 N N . TRP A 1 124 ? -5.630 -10.761 12.382 1.00 83.69 124 TRP A N 1
ATOM 984 C CA . TRP A 1 124 ? -6.878 -10.035 12.574 1.00 83.69 124 TRP A CA 1
ATOM 985 C C . TRP A 1 124 ? -7.015 -9.498 13.997 1.00 83.69 124 TRP A C 1
ATOM 987 O O . TRP A 1 124 ? -7.370 -8.334 14.177 1.00 83.69 124 TRP A O 1
ATOM 997 N N . GLU A 1 125 ? -6.682 -10.302 15.006 1.00 83.44 125 GLU A N 1
ATOM 998 C CA . GLU A 1 125 ? -6.763 -9.873 16.405 1.00 83.44 125 GLU A CA 1
ATOM 999 C C . GLU A 1 125 ? -5.830 -8.697 16.703 1.00 83.44 125 GLU A C 1
ATOM 1001 O O . GLU A 1 125 ? -6.230 -7.725 17.345 1.00 83.44 125 GLU A O 1
ATOM 1006 N N . GLU A 1 126 ? -4.591 -8.760 16.214 1.00 86.06 126 GLU A N 1
ATOM 1007 C CA . GLU A 1 126 ? -3.618 -7.677 16.356 1.00 86.06 126 GLU A CA 1
ATOM 1008 C C . GLU A 1 126 ? -4.079 -6.416 15.616 1.00 86.06 126 GLU A C 1
ATOM 1010 O O . GLU A 1 126 ? -4.008 -5.307 16.150 1.00 86.06 126 GLU A O 1
ATOM 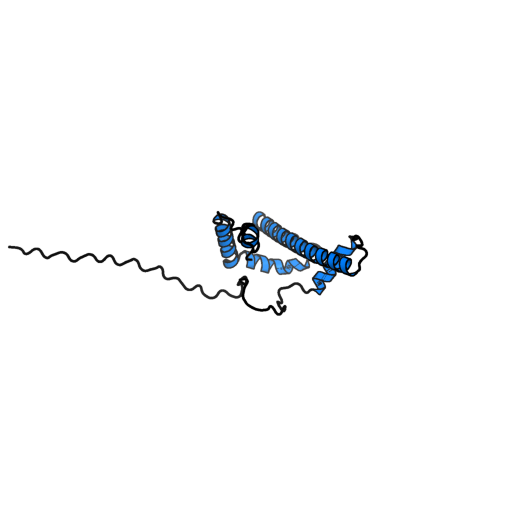1015 N N . PHE A 1 127 ? -4.647 -6.581 14.419 1.00 83.75 127 PHE A N 1
ATOM 1016 C CA . PHE A 1 127 ? -5.201 -5.478 13.644 1.00 83.75 127 PHE A CA 1
ATOM 1017 C C . PHE A 1 127 ? -6.366 -4.780 14.360 1.00 83.75 127 PHE A C 1
ATOM 1019 O O . PHE A 1 127 ? -6.407 -3.547 14.389 1.00 83.75 127 PHE A O 1
ATOM 1026 N N . VAL A 1 128 ? -7.299 -5.536 14.950 1.00 85.00 128 VAL A N 1
ATOM 1027 C CA . VAL A 1 128 ? -8.418 -4.975 15.724 1.00 85.00 128 VAL A CA 1
ATOM 1028 C C . VAL A 1 128 ? -7.892 -4.234 16.953 1.00 85.00 128 VAL A C 1
ATOM 1030 O O . VAL A 1 128 ? -8.235 -3.064 17.131 1.00 85.00 128 VAL A O 1
ATOM 1033 N N . LYS A 1 129 ? -6.981 -4.845 17.727 1.00 87.56 129 LYS A N 1
ATOM 1034 C CA . LYS A 1 129 ? -6.331 -4.203 18.887 1.00 87.56 129 LYS A CA 1
ATOM 1035 C C . LYS A 1 129 ? -5.664 -2.881 18.502 1.00 87.56 129 LYS A C 1
ATOM 1037 O O . LYS A 1 129 ? -5.863 -1.866 19.166 1.00 87.56 129 LYS A O 1
ATOM 1042 N N . TYR A 1 130 ? -4.923 -2.860 17.395 1.00 85.50 130 TYR A N 1
ATOM 1043 C CA . TYR A 1 130 ? -4.298 -1.640 16.888 1.00 85.50 130 TYR A CA 1
ATOM 1044 C C . TYR A 1 130 ? -5.332 -0.579 16.495 1.00 85.50 130 TYR A C 1
ATOM 1046 O O . TYR A 1 130 ? -5.199 0.588 16.862 1.00 85.50 130 TYR A O 1
ATOM 1054 N N . LYS A 1 131 ? -6.376 -0.956 15.750 1.00 83.06 131 LYS A N 1
ATOM 1055 C CA . LYS A 1 131 ? -7.399 -0.013 15.277 1.00 83.06 131 LYS A CA 1
ATOM 1056 C C . LYS A 1 131 ? -8.253 0.579 16.394 1.00 83.06 131 LYS A C 1
ATOM 1058 O O . LYS A 1 131 ? -8.711 1.713 16.243 1.00 83.06 131 LYS A O 1
ATOM 1063 N N . GLU A 1 132 ? -8.471 -0.175 17.465 1.00 83.19 132 GLU A N 1
ATOM 1064 C CA . GLU A 1 132 ? -9.223 0.247 18.650 1.00 83.19 132 GLU A CA 1
ATOM 1065 C C . GLU A 1 132 ? -8.359 0.981 19.682 1.00 83.19 132 GLU A C 1
ATOM 1067 O O . GLU A 1 132 ? -8.908 1.659 20.550 1.00 83.19 132 GLU A O 1
ATOM 1072 N N . SER A 1 133 ? -7.028 0.918 19.561 1.00 86.75 133 SER A N 1
ATOM 1073 C CA . SER A 1 133 ? -6.116 1.666 20.428 1.00 86.75 133 SER A CA 1
ATOM 1074 C C . SER A 1 133 ? -6.435 3.167 20.440 1.00 86.75 133 SER A C 1
ATOM 1076 O O . SER A 1 133 ? -6.764 3.778 19.412 1.00 86.75 133 SER A O 1
ATOM 1078 N N . GLU A 1 134 ? -6.308 3.790 21.615 1.00 80.19 134 GLU A N 1
ATOM 1079 C CA . GLU A 1 134 ? -6.599 5.217 21.789 1.00 80.19 134 GLU A CA 1
ATOM 1080 C C . GLU A 1 134 ? -5.750 6.089 20.861 1.00 80.19 134 GLU A C 1
ATOM 1082 O O . GLU A 1 134 ? -6.224 7.095 20.327 1.00 80.19 134 GLU A O 1
ATOM 1087 N N . GLU A 1 135 ? -4.505 5.684 20.613 1.00 80.75 135 GLU A N 1
ATOM 1088 C CA . GLU A 1 135 ? -3.592 6.378 19.713 1.00 80.75 135 GLU A CA 1
ATOM 1089 C C . GLU A 1 135 ? -4.132 6.429 18.279 1.00 80.75 135 GLU A C 1
ATOM 1091 O O . GLU A 1 135 ? -4.232 7.514 17.692 1.00 80.75 135 GLU A O 1
ATOM 1096 N N . ALA A 1 136 ? -4.541 5.282 17.726 1.00 79.19 136 ALA A N 1
ATOM 1097 C CA . ALA A 1 136 ? -5.063 5.190 16.366 1.00 79.19 136 ALA A CA 1
ATOM 1098 C C . ALA A 1 136 ? -6.370 5.981 16.203 1.00 79.19 136 ALA A C 1
ATOM 1100 O O . ALA A 1 136 ? -6.554 6.703 15.214 1.00 79.19 136 ALA A O 1
ATOM 1101 N N . VAL A 1 137 ? -7.260 5.910 17.196 1.00 82.88 137 VAL A N 1
ATOM 1102 C CA . VAL A 1 137 ? -8.518 6.668 17.212 1.00 82.88 137 VAL A CA 1
ATOM 1103 C C . VAL A 1 137 ? -8.248 8.174 17.280 1.00 82.88 137 VAL A C 1
ATOM 1105 O O . VAL A 1 137 ? -8.837 8.947 16.517 1.00 82.88 137 VAL A O 1
ATOM 1108 N N . ASN A 1 138 ? -7.327 8.608 18.142 1.00 84.44 138 ASN A N 1
ATOM 1109 C CA . ASN A 1 138 ? -6.968 10.016 18.297 1.00 84.44 138 ASN A CA 1
ATOM 1110 C C . ASN A 1 138 ? -6.316 10.586 17.033 1.00 84.44 138 ASN A C 1
ATOM 1112 O O . ASN A 1 138 ? -6.629 11.711 16.632 1.00 84.44 138 ASN A O 1
ATOM 1116 N N . LEU A 1 139 ? -5.449 9.818 16.372 1.00 83.75 139 LEU A N 1
ATOM 1117 C CA . LEU A 1 139 ? -4.868 10.191 15.082 1.00 83.75 139 LEU A CA 1
ATOM 1118 C C . LEU A 1 139 ? -5.940 10.304 13.997 1.00 83.75 139 LEU A C 1
ATOM 1120 O O . LEU A 1 139 ? -5.957 11.284 13.252 1.00 83.75 139 LEU A O 1
ATOM 1124 N N . SER A 1 140 ? -6.874 9.352 13.940 1.00 81.75 140 SER A N 1
ATOM 1125 C CA . SER A 1 140 ? -7.982 9.395 12.985 1.00 81.75 140 SER A CA 1
ATOM 1126 C C . SER A 1 140 ? -8.854 10.641 13.176 1.00 81.75 140 SER A C 1
ATOM 1128 O O . SER A 1 140 ? -9.144 11.333 12.201 1.00 81.75 140 SER A O 1
ATOM 1130 N N . LYS A 1 141 ? -9.233 10.971 14.420 1.00 85.38 141 LYS A N 1
ATOM 1131 C CA . LYS A 1 141 ? -10.026 12.174 14.745 1.00 85.38 141 LYS A CA 1
ATOM 1132 C C . LYS A 1 141 ? -9.286 13.463 14.377 1.00 85.38 141 LYS A C 1
ATOM 1134 O O . LYS A 1 141 ? -9.871 14.355 13.766 1.00 85.38 141 LYS A O 1
ATOM 1139 N N . LYS A 1 142 ? -7.988 13.547 14.692 1.00 86.00 142 LYS A N 1
ATOM 1140 C CA . LYS A 1 142 ? -7.132 14.684 14.309 1.00 86.00 142 LYS A CA 1
ATOM 1141 C C . LYS A 1 142 ? -7.070 14.850 12.792 1.00 86.00 142 LYS A C 1
ATOM 1143 O O . LYS A 1 142 ? -7.257 15.954 12.297 1.00 86.00 142 LYS A O 1
ATOM 1148 N N . ASN A 1 143 ? -6.872 13.762 12.051 1.00 83.88 143 ASN A N 1
ATOM 1149 C CA . ASN A 1 143 ? -6.818 13.801 10.590 1.00 83.88 143 ASN A CA 1
ATOM 1150 C C . ASN A 1 143 ? -8.155 14.219 9.971 1.00 83.88 143 ASN A C 1
ATOM 1152 O O . ASN A 1 143 ? -8.159 15.000 9.024 1.00 83.88 143 ASN A O 1
ATOM 1156 N N . GLN A 1 144 ? -9.279 1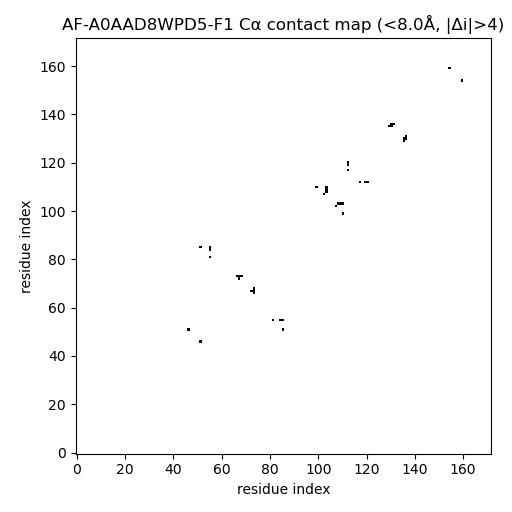3.752 10.520 1.00 84.25 144 GLN A N 1
ATOM 1157 C CA . GLN A 1 144 ? -10.610 14.171 10.084 1.00 84.25 144 GLN A CA 1
ATOM 1158 C C . GLN A 1 144 ? -10.823 15.674 10.304 1.00 84.25 144 GLN A C 1
ATOM 1160 O O . GLN A 1 144 ? -11.251 16.365 9.382 1.00 84.25 144 GLN A O 1
ATOM 1165 N N . LYS A 1 145 ? -10.456 16.186 11.487 1.00 86.38 145 LYS A N 1
ATOM 1166 C CA . LYS A 1 145 ? -10.523 17.617 11.807 1.00 86.38 145 LYS A CA 1
ATOM 1167 C C . LYS A 1 145 ? -9.642 18.447 10.868 1.00 86.38 145 LYS A C 1
ATOM 1169 O O . LYS A 1 145 ? -10.130 19.382 10.238 1.00 86.38 145 LYS A O 1
ATOM 1174 N N . ASN A 1 146 ? -8.387 18.040 10.679 1.00 84.12 146 ASN A N 1
ATOM 1175 C CA . ASN A 1 146 ? -7.456 18.705 9.763 1.00 84.12 146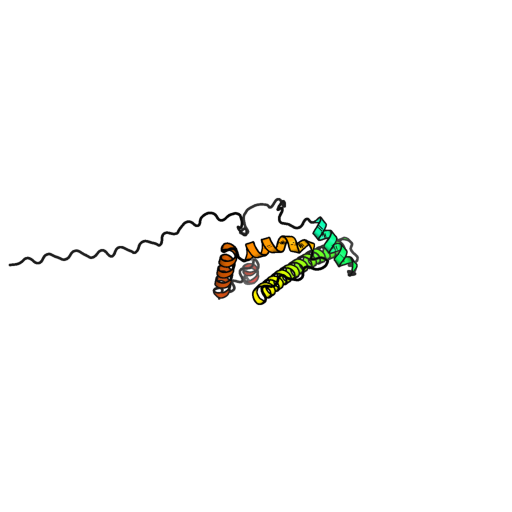 ASN A CA 1
ATOM 1176 C C . ASN A 1 146 ? -7.975 18.707 8.316 1.00 84.12 146 ASN A C 1
ATOM 1178 O O . ASN A 1 146 ? -7.791 19.683 7.594 1.00 84.12 146 ASN A O 1
ATOM 1182 N N . ALA A 1 147 ? -8.625 17.622 7.881 1.00 80.44 147 ALA A N 1
ATOM 1183 C CA . ALA A 1 147 ? -9.227 17.539 6.556 1.00 80.44 147 ALA A CA 1
ATOM 1184 C C . ALA A 1 147 ? -10.428 18.486 6.410 1.00 80.44 147 ALA A C 1
ATOM 1186 O O . ALA A 1 147 ? -10.534 19.149 5.383 1.00 80.44 147 ALA A O 1
ATOM 1187 N N . SER A 1 148 ? -11.290 18.596 7.429 1.00 81.88 148 SER A N 1
ATOM 1188 C CA . SER A 1 148 ? -12.425 19.531 7.412 1.00 81.88 148 SER A CA 1
ATOM 1189 C C . SER A 1 148 ? -12.007 21.000 7.507 1.00 81.88 148 SER A C 1
ATOM 1191 O O . SER A 1 148 ? -12.642 21.860 6.906 1.00 81.88 148 SER A O 1
ATOM 1193 N N . GLU A 1 149 ? -10.927 21.298 8.232 1.00 84.75 149 GLU A N 1
ATOM 1194 C CA . GLU A 1 149 ? -10.424 22.665 8.418 1.00 84.75 149 GLU A CA 1
ATOM 1195 C C . GLU A 1 149 ? -9.621 23.173 7.212 1.00 84.75 149 GLU A C 1
ATOM 1197 O O . GLU A 1 149 ? -9.405 24.379 7.068 1.00 84.75 149 GLU A O 1
ATOM 1202 N N . LYS A 1 150 ? -9.201 22.281 6.303 1.00 77.25 150 LYS A N 1
ATOM 1203 C CA . LYS A 1 150 ? -8.469 22.633 5.081 1.00 77.25 150 LYS A CA 1
ATOM 1204 C C . LYS A 1 150 ? -9.396 23.297 4.050 1.00 77.25 150 LYS A C 1
ATOM 1206 O O . LYS A 1 150 ? -9.736 22.705 3.031 1.00 77.25 150 LYS A O 1
ATOM 1211 N N . LYS A 1 151 ? -9.766 24.558 4.299 1.00 72.56 151 LYS A N 1
ATOM 1212 C CA . LYS A 1 151 ? -10.587 25.397 3.404 1.00 72.56 151 LYS A CA 1
ATOM 1213 C C . LYS A 1 151 ? -9.851 25.810 2.124 1.00 72.56 151 LYS A C 1
ATOM 1215 O O . LYS A 1 151 ? -10.476 25.977 1.082 1.00 72.56 151 LYS A O 1
ATOM 1220 N N . TYR A 1 152 ? -8.529 25.969 2.194 1.00 76.62 152 TYR A N 1
ATOM 1221 C CA . TYR A 1 152 ? -7.707 26.390 1.062 1.00 76.62 152 TYR A CA 1
ATOM 1222 C C . TYR A 1 152 ? -6.768 25.266 0.622 1.00 76.62 152 TYR A C 1
ATOM 1224 O O . TYR A 1 152 ? -5.950 24.754 1.392 1.00 76.62 152 TYR A O 1
ATOM 1232 N N . HIS A 1 153 ? -6.869 24.878 -0.647 1.00 68.75 153 HIS A N 1
ATOM 1233 C CA . HIS A 1 153 ? -5.927 23.959 -1.272 1.00 68.75 153 HIS A CA 1
ATOM 1234 C C . HIS A 1 153 ? -4.728 24.751 -1.793 1.00 68.75 153 HIS A C 1
ATOM 1236 O O . HIS A 1 153 ? -4.750 25.254 -2.914 1.00 68.75 153 HIS A O 1
ATOM 1242 N N . HIS A 1 154 ? -3.668 24.859 -0.993 1.00 67.56 154 HIS A N 1
ATOM 1243 C CA . HIS A 1 154 ? -2.405 25.396 -1.493 1.00 67.56 154 HIS A CA 1
ATOM 1244 C C . HIS A 1 154 ? -1.888 24.513 -2.640 1.00 67.56 154 HIS A C 1
ATOM 1246 O O . HIS A 1 154 ? -1.530 23.354 -2.427 1.00 67.56 154 HIS A O 1
ATOM 1252 N N . HIS A 1 155 ? -1.869 25.060 -3.856 1.00 58.12 155 HIS A N 1
ATOM 1253 C CA . HIS A 1 155 ? -1.231 24.459 -5.027 1.00 58.12 155 HIS A CA 1
ATOM 1254 C C . HIS A 1 155 ? 0.226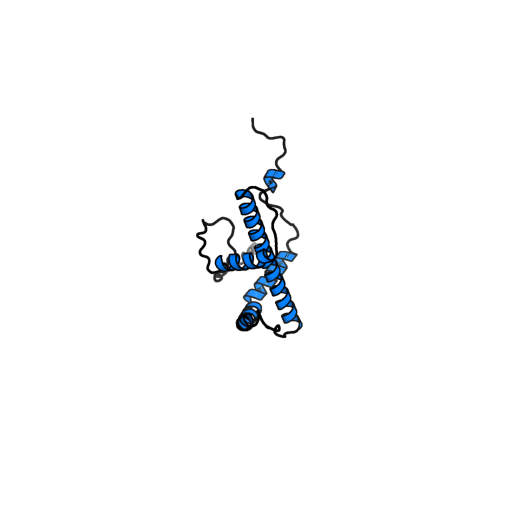 24.921 -5.096 1.00 58.12 155 HIS A C 1
ATOM 1256 O O . HIS A 1 155 ? 0.657 25.544 -6.058 1.00 58.12 155 HIS A O 1
ATOM 1262 N N . THR A 1 156 ? 1.002 24.640 -4.053 1.00 62.28 156 THR A N 1
ATOM 1263 C CA . THR A 1 156 ? 2.440 24.948 -4.025 1.00 62.28 156 THR A CA 1
ATOM 1264 C C . THR A 1 156 ? 3.232 23.712 -4.454 1.00 62.28 156 THR A C 1
ATOM 1266 O O . THR A 1 156 ? 4.030 23.157 -3.705 1.00 62.28 156 THR A O 1
ATOM 1269 N N . GLY A 1 157 ? 2.946 23.208 -5.657 1.00 62.81 157 GLY A N 1
ATOM 1270 C CA . GLY A 1 157 ? 3.809 22.225 -6.317 1.00 62.81 157 GLY A CA 1
ATOM 1271 C C . GLY A 1 157 ? 5.049 22.907 -6.907 1.00 62.81 157 GLY A C 1
ATOM 1272 O O . GLY A 1 157 ? 5.022 24.109 -7.163 1.00 62.81 157 GLY A O 1
ATOM 1273 N N . ARG A 1 158 ? 6.122 22.147 -7.177 1.00 55.25 158 ARG A N 1
ATOM 1274 C CA . ARG A 1 158 ? 7.377 22.658 -7.782 1.00 55.25 158 ARG A CA 1
ATOM 1275 C C . ARG A 1 158 ? 7.173 23.473 -9.074 1.00 55.25 158 ARG A C 1
ATOM 1277 O O . ARG A 1 158 ? 7.970 24.357 -9.344 1.00 55.25 158 ARG A O 1
ATOM 1284 N N . GLY A 1 159 ? 6.090 23.234 -9.818 1.00 52.72 159 GLY A N 1
ATOM 1285 C CA . GLY A 1 159 ? 5.763 23.972 -11.045 1.00 52.72 159 GLY A CA 1
ATOM 1286 C C . GLY A 1 159 ? 5.063 25.323 -10.842 1.00 52.72 159 GLY A C 1
ATOM 1287 O O . GLY A 1 159 ? 4.864 26.042 -11.813 1.00 52.72 159 GLY A O 1
ATOM 1288 N N . GLY A 1 160 ? 4.676 25.698 -9.616 1.00 53.81 160 GLY A N 1
ATOM 1289 C CA . GLY A 1 160 ? 3.955 26.954 -9.372 1.00 53.81 160 GLY A CA 1
ATOM 1290 C C . GLY A 1 160 ? 4.776 28.199 -9.717 1.00 53.81 160 GLY A C 1
ATOM 1291 O O . GLY A 1 160 ? 4.233 29.151 -10.263 1.00 53.81 160 GLY A O 1
ATOM 1292 N N . TYR A 1 161 ? 6.088 28.169 -9.463 1.00 56.44 161 TYR A N 1
ATOM 1293 C CA . TYR A 1 161 ? 6.984 29.271 -9.819 1.00 56.44 161 TYR A CA 1
ATOM 1294 C C . TYR A 1 161 ? 7.364 29.254 -11.303 1.00 56.44 161 TYR A C 1
ATOM 1296 O O . TYR A 1 161 ? 7.351 30.310 -11.920 1.00 56.44 161 TYR A O 1
ATOM 1304 N N . GLU A 1 162 ? 7.625 28.083 -11.900 1.00 53.84 162 GLU A N 1
ATOM 1305 C CA . GLU A 1 162 ? 7.951 27.972 -13.334 1.00 53.84 162 GLU A CA 1
ATOM 1306 C C . GLU A 1 162 ? 6.797 28.421 -14.239 1.00 53.84 162 GLU A C 1
ATOM 1308 O O . GLU A 1 162 ? 7.028 29.103 -15.233 1.00 53.84 162 GLU A O 1
ATOM 1313 N N . VAL A 1 163 ? 5.552 28.086 -13.884 1.00 55.53 163 VAL A N 1
ATOM 1314 C CA . VAL A 1 163 ? 4.363 28.446 -14.676 1.00 55.53 163 VAL A CA 1
ATOM 1315 C C . VAL A 1 163 ? 3.918 29.893 -14.419 1.00 55.53 163 VAL A C 1
ATOM 1317 O O . VAL A 1 163 ? 3.333 30.515 -15.303 1.00 55.53 163 VAL A O 1
ATOM 1320 N N . ALA A 1 164 ? 4.211 30.453 -13.238 1.00 55.53 164 ALA A N 1
ATOM 1321 C CA . ALA A 1 164 ? 3.886 31.839 -12.895 1.00 55.53 164 ALA A CA 1
ATOM 1322 C C . ALA A 1 164 ? 4.949 32.860 -13.335 1.00 55.53 164 ALA A C 1
ATOM 1324 O O . ALA A 1 164 ? 4.717 34.061 -13.183 1.00 55.53 164 ALA A O 1
ATOM 1325 N N . MET A 1 165 ? 6.097 32.429 -13.876 1.00 61.00 165 MET A N 1
ATOM 1326 C CA . MET A 1 165 ? 7.053 33.362 -14.473 1.00 61.00 165 MET A CA 1
ATOM 1327 C C . MET A 1 165 ? 6.421 34.024 -15.710 1.00 61.00 165 MET A C 1
ATOM 1329 O O . MET A 1 165 ? 6.069 33.328 -16.668 1.00 61.00 165 MET A O 1
ATOM 1333 N N . PRO A 1 166 ? 6.282 35.362 -15.743 1.00 59.78 166 PRO A N 1
ATOM 1334 C CA . PRO A 1 166 ? 5.842 36.059 -16.943 1.00 59.78 166 PRO A CA 1
ATOM 1335 C C . PRO A 1 166 ? 6.839 35.791 -18.074 1.00 59.78 166 PRO A C 1
ATOM 1337 O O . PRO A 1 166 ? 8.048 35.918 -17.875 1.00 59.78 166 PRO A O 1
ATOM 1340 N N . LYS A 1 167 ? 6.352 35.483 -19.283 1.00 60.97 167 LYS A N 1
ATOM 1341 C CA . LYS A 1 167 ? 7.177 35.164 -20.470 1.00 60.97 167 LYS A CA 1
ATOM 1342 C C . LYS A 1 167 ? 8.068 36.319 -20.989 1.00 60.97 167 LYS A C 1
ATOM 1344 O O . LYS A 1 167 ? 8.562 36.238 -22.105 1.00 60.97 167 LYS A O 1
ATOM 1349 N N . GLY A 1 168 ? 8.259 37.391 -20.218 1.00 59.75 168 GLY A N 1
ATOM 1350 C CA . GLY A 1 168 ? 8.973 38.607 -20.626 1.00 59.75 168 GLY A CA 1
ATOM 1351 C C . GLY A 1 168 ? 10.330 38.852 -19.958 1.00 59.75 168 GLY A C 1
ATOM 1352 O O . GLY A 1 168 ? 11.005 39.796 -20.344 1.00 59.75 168 GLY A O 1
ATOM 1353 N N . CYS A 1 169 ? 10.754 38.045 -18.979 1.00 52.84 169 CYS A N 1
ATOM 1354 C CA . CYS A 1 169 ? 12.036 38.243 -18.285 1.00 52.84 169 CYS A CA 1
ATOM 1355 C C . CYS A 1 169 ? 13.056 37.149 -18.633 1.00 52.84 169 CYS A C 1
ATOM 1357 O O . CYS A 1 169 ? 13.477 36.369 -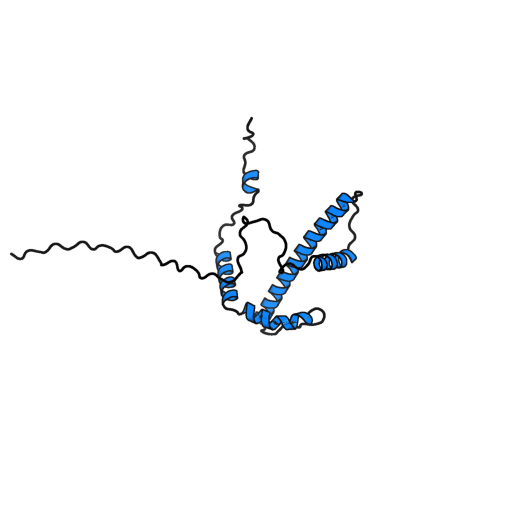17.780 1.00 52.84 169 CYS A O 1
ATOM 1359 N N . THR A 1 170 ? 13.485 37.093 -19.891 1.00 48.38 170 THR A N 1
ATOM 1360 C CA . THR A 1 170 ? 14.788 36.511 -20.239 1.00 48.38 170 THR A CA 1
ATOM 1361 C C . THR A 1 170 ? 15.861 37.568 -19.982 1.00 48.38 170 THR A C 1
ATOM 1363 O O . THR A 1 170 ? 15.852 38.617 -20.622 1.00 48.38 170 THR A O 1
ATOM 1366 N N . ARG A 1 171 ? 16.756 37.314 -19.017 1.00 44.59 171 ARG A N 1
ATOM 1367 C CA . ARG A 1 171 ? 17.982 38.102 -18.807 1.00 44.59 171 ARG A CA 1
ATOM 1368 C C . ARG A 1 171 ? 18.853 37.982 -20.064 1.00 44.59 171 ARG A C 1
ATOM 1370 O O . ARG A 1 171 ? 19.243 36.866 -20.401 1.00 44.59 171 ARG A O 1
ATOM 1377 N N . GLY A 1 172 ? 19.078 39.106 -20.744 1.00 43.81 172 GLY A N 1
ATOM 1378 C CA . GLY A 1 172 ? 20.193 39.277 -21.679 1.00 43.81 172 GLY A CA 1
ATOM 1379 C C . GLY A 1 172 ? 21.511 39.458 -20.942 1.00 43.81 172 GLY A C 1
ATOM 1380 O O . GLY A 1 172 ? 21.464 39.739 -19.720 1.00 43.81 172 GLY A O 1
#

Foldseek 3Di:
DDDDDDDDDDDPDDPPDPDPPPDPDDPDDDPDDPDDDDDPPDDPPDDDVVVLVVVLVVVCVVDDDDDPVDPVVVVVVSVVVSVVVVVVVVVVVVVVVVVLVVVCVVPVDHDDQDDPRVVVVVCVVVVVVVCPDPVNVVVVVVVVVVVVPCPDDPPPDPCPVVVPPDPPDDDD

Sequence (172 aa):
MVMEKPAAPVIMEKPAAPVIMEKPAAPGWRSRRPGDGEVDGSGDDEVADRYKNTLFDDLMAHFTLPDLGSESENAKQRALVKKWALKKMGELFRAYKNRLWATYKAEKKPPVFENYLSKQEHNWEEFVKYKESEEAVNLSKKNQKNASEKKYHHHTGRGGYEVAMPKGCTRG

Radius of gyration: 28.85 Å; Cα contacts (8 Å, |Δi|>4): 22; chains: 1; bounding box: 42×86×91 Å

Mean predicted aligned error: 17.43 Å

Solvent-accessible surface area (backbone atoms only — not comparable to full-atom values): 11374 Å² total; per-residue (Å²): 135,84,80,81,76,81,81,78,83,83,76,79,76,72,78,77,75,79,82,77,74,77,74,74,86,71,83,90,76,74,84,79,73,96,82,78,72,89,77,79,91,78,58,94,85,55,82,54,64,71,58,58,47,52,56,47,52,63,55,45,75,79,58,86,79,85,83,71,91,39,74,71,55,42,53,51,50,52,52,52,50,49,57,51,51,55,51,49,52,52,53,50,53,52,51,49,54,53,51,53,52,52,51,27,72,73,70,72,50,81,76,87,52,59,79,92,36,42,82,49,52,80,51,44,63,58,50,49,53,50,62,67,30,67,65,49,46,51,50,49,54,50,51,52,51,55,59,72,66,57,80,71,83,81,74,79,51,92,57,47,62,71,71,65,52,68,97,79,75,76,85,127